Protein AF-0000000084546513 (afdb_homodimer)

Structure (mmCIF, N/CA/C/O backbone):
data_AF-0000000084546513-model_v1
#
loop_
_entity.id
_entity.type
_entity.pdbx_description
1 polymer 'Transcription factor Pcc1'
#
loop_
_atom_site.group_PDB
_atom_site.id
_atom_site.type_symbol
_atom_site.label_atom_id
_atom_site.label_alt_id
_atom_site.label_comp_id
_atom_site.label_asym_id
_atom_site.label_entity_id
_atom_site.label_seq_id
_atom_site.pdbx_PDB_ins_code
_atom_site.Cartn_x
_atom_site.Cartn_y
_atom_site.Cartn_z
_atom_site.occupancy
_atom_site.B_iso_or_equiv
_atom_site.auth_seq_id
_atom_site.auth_comp_id
_atom_site.auth_asym_id
_atom_site.auth_atom_id
_atom_site.pdbx_PDB_model_num
ATOM 1 N N . MET A 1 1 ? 12.352 -14.141 -15.359 1 51.47 1 MET A N 1
ATOM 2 C CA . MET A 1 1 ? 11.969 -12.727 -15.367 1 51.47 1 MET A CA 1
ATOM 3 C C . MET A 1 1 ? 11.25 -12.359 -14.07 1 51.47 1 MET A C 1
ATOM 5 O O . MET A 1 1 ? 10.398 -13.102 -13.594 1 51.47 1 MET A O 1
ATOM 9 N N . MET A 1 2 ? 11.82 -11.383 -13.172 1 64.81 2 MET A N 1
ATOM 10 C CA . MET A 1 2 ? 11.711 -11.32 -11.719 1 64.81 2 MET A CA 1
ATOM 11 C C . MET A 1 2 ? 10.43 -10.609 -11.297 1 64.81 2 MET A C 1
ATOM 13 O O . MET A 1 2 ? 9.914 -9.766 -12.031 1 64.81 2 MET A O 1
ATOM 17 N N . LEU A 1 3 ? 9.703 -11.078 -10.406 1 82.25 3 LEU A N 1
ATOM 18 C CA . LEU A 1 3 ? 8.508 -10.523 -9.773 1 82.25 3 LEU A CA 1
ATOM 19 C C . LEU A 1 3 ? 8.758 -9.109 -9.273 1 82.25 3 LEU A C 1
ATOM 21 O O . LEU A 1 3 ? 9.828 -8.812 -8.734 1 82.25 3 LEU A O 1
ATOM 25 N N . LYS A 1 4 ? 8 -8.188 -9.859 1 89.56 4 LYS A N 1
ATOM 26 C CA . LYS A 1 4 ? 8.109 -6.812 -9.375 1 89.56 4 LYS A CA 1
ATOM 27 C C . LYS A 1 4 ? 6.883 -6.418 -8.555 1 89.56 4 LYS A C 1
ATOM 29 O O . LYS A 1 4 ? 5.75 -6.73 -8.938 1 89.56 4 LYS A O 1
ATOM 34 N N . PHE A 1 5 ? 7.176 -5.734 -7.504 1 92.88 5 PHE A N 1
ATOM 35 C CA . PHE A 1 5 ? 6.113 -5.273 -6.621 1 92.88 5 PHE A CA 1
ATOM 36 C C . PHE A 1 5 ? 6.133 -3.756 -6.492 1 92.88 5 PHE A C 1
ATOM 38 O O . PHE A 1 5 ? 7.199 -3.15 -6.387 1 92.88 5 PHE A O 1
ATOM 45 N N . SER A 1 6 ? 5.023 -3.176 -6.574 1 93.88 6 SER A N 1
ATOM 46 C CA . SER A 1 6 ? 4.926 -1.737 -6.352 1 93.88 6 SER A CA 1
ATOM 47 C C . SER A 1 6 ? 3.668 -1.383 -5.566 1 93.88 6 SER A C 1
ATOM 49 O O . SER A 1 6 ? 2.684 -2.125 -5.594 1 93.88 6 SER A O 1
ATOM 51 N N . ALA A 1 7 ? 3.717 -0.306 -4.871 1 94.5 7 ALA A N 1
ATOM 52 C CA . ALA A 1 7 ? 2.592 0.19 -4.082 1 94.5 7 ALA A CA 1
ATOM 53 C C . ALA A 1 7 ? 2.5 1.712 -4.156 1 94.5 7 ALA A C 1
ATOM 55 O O . ALA A 1 7 ? 3.521 2.4 -4.207 1 94.5 7 ALA A O 1
ATOM 56 N N . LYS A 1 8 ? 1.321 2.188 -4.207 1 94.31 8 LYS A N 1
ATOM 57 C CA . LYS A 1 8 ? 1.067 3.625 -4.211 1 94.31 8 LYS A CA 1
ATOM 58 C C . LYS A 1 8 ? 0.073 4.008 -3.117 1 94.31 8 LYS A C 1
ATOM 60 O O . LYS A 1 8 ? -1.041 3.482 -3.07 1 94.31 8 LYS A O 1
ATOM 65 N N . ILE A 1 9 ? 0.492 4.852 -2.273 1 94.69 9 ILE A N 1
ATOM 66 C CA . ILE A 1 9 ? -0.376 5.359 -1.217 1 94.69 9 ILE A CA 1
ATOM 67 C C . ILE A 1 9 ? -0.842 6.77 -1.565 1 94.69 9 ILE A C 1
ATOM 69 O O . ILE A 1 9 ? -0.035 7.617 -1.956 1 94.69 9 ILE A O 1
ATOM 73 N N . THR A 1 10 ? -2.098 6.992 -1.436 1 94.88 10 THR A N 1
ATOM 74 C CA . THR A 1 10 ? -2.658 8.312 -1.694 1 94.88 10 THR A CA 1
ATOM 75 C C . THR A 1 10 ? -3.375 8.852 -0.458 1 94.88 10 THR A C 1
ATOM 77 O O . THR A 1 10 ? -4.223 8.164 0.12 1 94.88 10 THR A O 1
ATOM 80 N N . VAL A 1 11 ? -2.992 10.039 -0.087 1 93.69 11 VAL A N 1
ATOM 81 C CA . VAL A 1 11 ? -3.617 10.703 1.051 1 93.69 11 VAL A CA 1
ATOM 82 C C . VAL A 1 11 ? -4.348 11.961 0.579 1 93.69 11 VAL A C 1
ATOM 84 O O . VAL A 1 11 ? -3.725 12.891 0.06 1 93.69 11 VAL A O 1
ATOM 87 N N . ASP A 1 12 ? -5.602 11.898 0.762 1 91.94 12 ASP A N 1
ATOM 88 C CA . ASP A 1 12 ? -6.434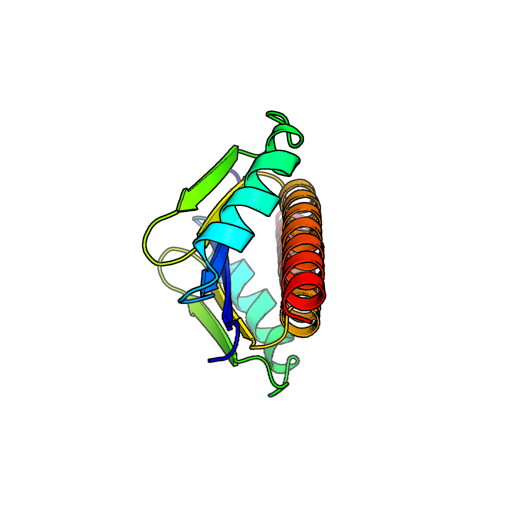 13.047 0.419 1 91.94 12 ASP A CA 1
ATOM 89 C C . ASP A 1 12 ? -6.859 13.805 1.672 1 91.94 12 ASP A C 1
ATOM 91 O O . ASP A 1 12 ? -7.773 13.383 2.383 1 91.94 12 ASP A O 1
ATOM 95 N N . ALA A 1 13 ? -6.145 14.945 1.908 1 88.19 13 ALA A N 1
ATOM 96 C CA . ALA A 1 13 ? -6.418 15.719 3.119 1 88.19 13 ALA A CA 1
ATOM 97 C C . ALA A 1 13 ? -6.98 17.094 2.777 1 88.19 13 ALA A C 1
ATOM 99 O O . ALA A 1 13 ? -6.996 18 3.623 1 88.19 13 ALA A O 1
ATOM 100 N N . LYS A 1 14 ? -7.344 17.266 1.611 1 86.88 14 LYS A N 1
ATOM 101 C CA . LYS A 1 14 ? -7.934 18.516 1.136 1 86.88 14 LYS A CA 1
ATOM 102 C C . LYS A 1 14 ? -7.121 19.719 1.597 1 86.88 14 LYS A C 1
ATOM 104 O O . LYS A 1 14 ? -5.988 19.922 1.148 1 86.88 14 LYS A O 1
ATOM 109 N N . ASP A 1 15 ? -7.555 20.359 2.668 1 83.69 15 ASP A N 1
ATOM 110 C CA . ASP A 1 15 ? -6.918 21.594 3.113 1 83.69 15 ASP A CA 1
ATOM 111 C C . ASP A 1 15 ? -5.68 21.297 3.959 1 83.69 15 ASP A C 1
ATOM 113 O O . ASP A 1 15 ? -4.797 22.141 4.098 1 83.69 15 ASP A O 1
ATOM 117 N N . LYS A 1 16 ? -5.551 20.141 4.402 1 87.44 16 LYS A N 1
ATOM 118 C CA . LYS A 1 16 ? -4.445 19.781 5.289 1 87.44 16 LYS A CA 1
ATOM 119 C C . LYS A 1 16 ? -3.377 18.984 4.547 1 87.44 16 LYS A C 1
ATOM 121 O O . LYS A 1 16 ? -2.418 18.516 5.156 1 87.44 16 LYS A O 1
ATOM 126 N N . THR A 1 17 ? -3.574 18.922 3.26 1 88.62 17 THR A N 1
ATOM 127 C CA . THR A 1 17 ? -2.672 18.094 2.455 1 88.62 17 THR A CA 1
ATOM 128 C C . THR A 1 17 ? -1.238 18.609 2.566 1 88.62 17 THR A C 1
ATOM 130 O O . THR A 1 17 ? -0.311 17.828 2.797 1 88.62 17 THR A O 1
ATOM 133 N N . LYS A 1 18 ? -1.131 19.844 2.477 1 87.19 18 LYS A N 1
ATOM 134 C CA . LYS A 1 18 ? 0.197 20.453 2.516 1 87.19 18 LYS A CA 1
ATOM 135 C C . LYS A 1 18 ? 0.846 20.266 3.885 1 87.19 18 LYS A C 1
ATOM 137 O O . LYS A 1 18 ? 2.043 19.984 3.979 1 87.19 18 LYS A O 1
ATOM 142 N N . ALA A 1 19 ? 0.102 20.422 4.879 1 86.88 19 ALA A N 1
ATOM 143 C CA . ALA A 1 19 ? 0.612 20.266 6.242 1 86.88 19 ALA A CA 1
ATOM 144 C C . ALA A 1 19 ? 1.114 18.844 6.48 1 86.88 19 ALA A C 1
ATOM 146 O O . ALA A 1 19 ? 2.191 18.656 7.047 1 86.88 19 ALA A O 1
ATOM 147 N N . ILE A 1 20 ? 0.29 17.953 6.027 1 86.69 20 ILE A N 1
ATOM 148 C CA . ILE A 1 20 ? 0.674 16.547 6.199 1 86.69 20 ILE A CA 1
ATOM 149 C C . ILE A 1 20 ? 1.933 16.266 5.383 1 86.69 20 ILE A C 1
ATOM 151 O O . ILE A 1 20 ? 2.863 15.617 5.875 1 86.69 20 ILE A O 1
ATOM 155 N N . PHE A 1 21 ? 1.959 16.734 4.168 1 88.31 21 PHE A N 1
ATOM 156 C CA . PHE A 1 21 ? 3.1 16.531 3.281 1 88.31 21 PHE A CA 1
ATOM 157 C C . PHE A 1 21 ? 4.375 17.078 3.908 1 88.31 21 PHE A C 1
ATOM 159 O O . PHE A 1 21 ? 5.406 16.391 3.924 1 88.31 21 PHE A O 1
ATOM 166 N N . ASP A 1 22 ? 4.262 18.25 4.398 1 86.44 22 ASP A N 1
ATOM 167 C CA . ASP A 1 22 ? 5.418 18.906 5.004 1 86.44 22 ASP A CA 1
ATOM 168 C C . ASP A 1 22 ? 5.926 18.109 6.207 1 86.44 22 ASP A C 1
ATOM 170 O O . ASP A 1 22 ? 7.137 18 6.41 1 86.44 22 ASP A O 1
ATOM 174 N N . SER A 1 23 ? 5.059 17.578 6.914 1 84.5 23 SER A N 1
ATOM 175 C CA . SER A 1 23 ? 5.406 16.781 8.094 1 84.5 23 SER A CA 1
ATOM 176 C C . SER A 1 23 ? 6.074 15.469 7.703 1 84.5 23 SER A C 1
ATOM 178 O O . SER A 1 23 ? 7.086 15.078 8.289 1 84.5 23 SER A O 1
ATOM 180 N N . VAL A 1 24 ? 5.527 14.82 6.762 1 82.31 24 VAL A N 1
ATOM 181 C CA . VAL A 1 24 ? 6.035 13.523 6.324 1 82.31 24 VAL A CA 1
ATOM 182 C C . VAL A 1 24 ? 7.379 13.711 5.625 1 82.31 24 VAL A C 1
ATOM 184 O O . VAL A 1 24 ? 8.297 12.906 5.812 1 82.31 24 VAL A O 1
ATOM 187 N N . ASN A 1 25 ? 7.438 14.617 4.719 1 79.75 25 ASN A N 1
ATOM 188 C CA . ASN A 1 25 ? 8.633 14.875 3.92 1 79.75 25 ASN A CA 1
ATOM 189 C C . ASN A 1 25 ? 9.828 15.25 4.797 1 79.75 25 ASN A C 1
ATOM 191 O O . ASN A 1 25 ? 10.977 14.977 4.441 1 79.75 25 ASN A O 1
ATOM 195 N N . THR A 1 26 ? 9.594 15.844 5.766 1 74.62 26 THR A N 1
ATOM 196 C CA . THR A 1 26 ? 10.656 16.219 6.703 1 74.62 26 THR A CA 1
ATOM 197 C C . THR A 1 26 ? 11.266 14.969 7.344 1 74.62 26 THR A C 1
ATOM 199 O O . THR A 1 26 ? 12.469 14.922 7.609 1 74.62 26 THR A O 1
ATOM 202 N N . ASP A 1 27 ? 10.453 13.93 7.531 1 63.12 27 ASP A N 1
ATOM 203 C CA . ASP A 1 27 ? 10.898 12.688 8.156 1 63.12 27 ASP A CA 1
ATOM 204 C C . ASP A 1 27 ? 11.469 11.727 7.113 1 63.12 27 ASP A C 1
ATOM 206 O O . ASP A 1 27 ? 12.328 10.898 7.43 1 63.12 27 ASP A O 1
ATOM 210 N N . ASN A 1 28 ? 10.938 11.695 5.895 1 62.22 28 ASN A N 1
ATOM 211 C CA . ASN A 1 28 ? 11.297 10.742 4.844 1 62.22 28 ASN A CA 1
ATOM 212 C C . ASN A 1 28 ? 12.758 10.883 4.445 1 62.22 28 ASN A C 1
ATOM 214 O O . ASN A 1 28 ? 13.305 10.016 3.76 1 62.22 28 ASN A O 1
ATOM 218 N N . GLU A 1 29 ? 13.352 12.102 4.637 1 52.25 29 GLU A N 1
ATOM 219 C CA . GLU A 1 29 ? 14.789 12.086 4.383 1 52.25 29 GLU A CA 1
ATOM 220 C C . GLU A 1 29 ? 15.43 10.805 4.91 1 52.25 29 GLU A C 1
ATOM 222 O O . GLU A 1 29 ? 16.5 10.398 4.441 1 52.25 29 GLU A O 1
ATOM 227 N N . PHE A 1 30 ? 14.695 10.18 5.715 1 47.12 30 PHE A N 1
ATOM 228 C CA . PHE A 1 30 ? 15.305 9.094 6.473 1 47.12 30 PHE A CA 1
ATOM 229 C C . PHE A 1 30 ? 15.133 7.762 5.754 1 47.12 30 PHE A C 1
ATOM 231 O O . PHE A 1 30 ? 15.586 6.727 6.238 1 47.12 30 PHE A O 1
ATOM 238 N N . TYR A 1 31 ? 14.367 7.684 4.836 1 50.94 31 TYR A N 1
ATOM 239 C CA . TYR A 1 31 ? 14.359 6.387 4.172 1 50.94 31 TYR A CA 1
ATOM 240 C C . TYR A 1 31 ? 15.406 6.336 3.064 1 50.94 31 TYR A C 1
ATOM 242 O O . TYR A 1 31 ? 15.141 6.742 1.931 1 50.94 31 TYR A O 1
ATOM 250 N N . PRO A 1 32 ? 16.578 6.488 3.484 1 47.69 32 PRO A N 1
ATOM 251 C CA . PRO A 1 32 ? 17.609 6.324 2.459 1 47.69 32 PRO A CA 1
ATOM 252 C C . PRO A 1 32 ? 17.266 5.25 1.431 1 47.69 32 PRO A C 1
ATOM 254 O O . PRO A 1 32 ? 16.359 4.438 1.668 1 47.69 32 PRO A O 1
ATOM 257 N N . GLU A 1 33 ? 17.984 5.289 0.242 1 48.66 33 GLU A N 1
ATOM 258 C CA . GLU A 1 33 ? 18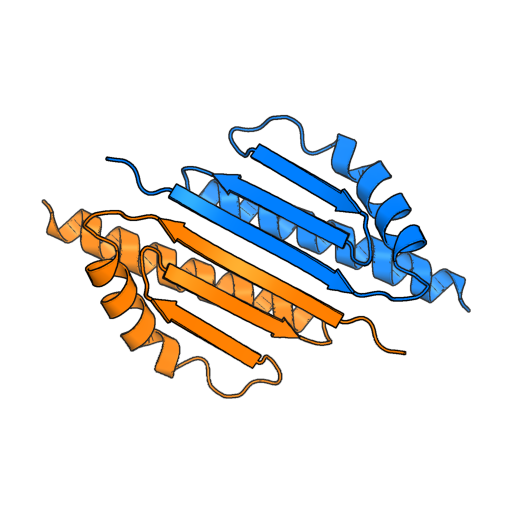.031 4.488 -0.979 1 48.66 33 GLU A CA 1
ATOM 259 C C . GLU A 1 33 ? 17.984 2.998 -0.664 1 48.66 33 GLU A C 1
ATOM 261 O O . GLU A 1 33 ? 19.016 2.338 -0.606 1 48.66 33 GLU A O 1
ATOM 266 N N . ASN A 1 34 ? 17.438 2.549 0.429 1 52.56 34 ASN A N 1
ATOM 267 C CA . ASN A 1 34 ? 17.547 1.096 0.366 1 52.56 34 ASN A CA 1
ATOM 268 C C . ASN A 1 34 ? 16.938 0.54 -0.917 1 52.56 34 ASN A C 1
ATOM 270 O O . ASN A 1 34 ? 16.266 1.266 -1.66 1 52.56 34 ASN A O 1
ATOM 274 N N . PRO A 1 35 ? 17.156 -0.777 -1.139 1 60.41 35 PRO A N 1
ATOM 275 C CA . PRO A 1 35 ? 16.812 -1.434 -2.402 1 60.41 35 PRO A CA 1
ATOM 276 C C . PRO A 1 35 ? 15.391 -1.115 -2.871 1 60.41 35 PRO A C 1
ATOM 278 O O . PRO A 1 35 ? 14.938 -1.646 -3.889 1 60.41 35 PRO A O 1
ATOM 281 N N . VAL A 1 36 ? 14.727 -0.107 -2.119 1 64.88 36 VAL A N 1
ATOM 282 C CA . VAL A 1 36 ? 13.367 0.227 -2.52 1 64.88 36 VAL A CA 1
ATOM 283 C C . VAL A 1 36 ? 13.32 1.652 -3.066 1 64.88 36 VAL A C 1
ATOM 285 O O . VAL A 1 36 ? 13.883 2.572 -2.463 1 64.88 36 VAL A O 1
ATOM 288 N N . LYS A 1 37 ? 12.922 1.83 -4.301 1 79.69 37 LYS A N 1
ATOM 289 C CA . LYS A 1 37 ? 12.711 3.133 -4.922 1 79.69 37 LYS A CA 1
ATOM 290 C C . LYS A 1 37 ? 11.438 3.789 -4.406 1 79.69 37 LYS A C 1
ATOM 292 O O . LYS A 1 37 ? 10.336 3.281 -4.633 1 79.69 37 LYS A O 1
ATOM 297 N N . THR A 1 38 ? 11.578 4.836 -3.547 1 84.12 38 THR A N 1
ATOM 298 C CA . THR A 1 38 ? 10.43 5.535 -2.988 1 84.12 38 THR A CA 1
ATOM 299 C C . THR A 1 38 ? 10.305 6.934 -3.584 1 84.12 38 THR A C 1
ATOM 301 O O . THR A 1 38 ? 11.289 7.668 -3.668 1 84.12 38 THR A O 1
ATOM 304 N N . LYS A 1 39 ? 9.141 7.262 -4.113 1 85.75 39 LYS A N 1
ATOM 305 C CA . LYS A 1 39 ? 8.852 8.586 -4.66 1 85.75 39 LYS A CA 1
ATOM 306 C C . LYS A 1 39 ? 7.652 9.219 -3.961 1 85.75 39 LYS A C 1
ATOM 308 O O . LYS A 1 39 ? 6.609 8.578 -3.805 1 85.75 39 LYS A O 1
ATOM 313 N N . ILE A 1 40 ? 7.789 10.508 -3.559 1 87.56 40 ILE A N 1
ATOM 314 C CA . ILE A 1 40 ? 6.691 11.234 -2.932 1 87.56 40 ILE A CA 1
ATOM 315 C C . ILE A 1 40 ? 6.293 12.422 -3.807 1 87.56 40 ILE A C 1
ATOM 317 O O . ILE A 1 40 ? 7.152 13.195 -4.234 1 87.56 40 ILE A O 1
ATOM 321 N N . LYS A 1 41 ? 5.09 12.469 -4.07 1 88.81 41 LYS A N 1
ATOM 322 C CA . LYS A 1 41 ? 4.598 13.57 -4.891 1 88.81 41 LYS A CA 1
ATOM 323 C C . LYS A 1 41 ? 3.441 14.297 -4.203 1 88.81 41 LYS A C 1
ATOM 325 O O . LYS A 1 41 ? 2.613 13.664 -3.541 1 88.81 41 LYS A O 1
ATOM 330 N N . LEU A 1 42 ? 3.535 15.641 -4.355 1 90 42 LEU A N 1
ATOM 331 C CA . LEU A 1 42 ? 2.459 16.469 -3.834 1 90 42 LEU A CA 1
ATOM 332 C C . LEU A 1 42 ? 1.77 17.234 -4.961 1 90 42 LEU A C 1
ATOM 334 O O . LEU A 1 42 ? 2.412 18.016 -5.676 1 90 42 LEU A O 1
ATOM 338 N N . ASP A 1 43 ? 0.694 16.969 -5.25 1 85.06 43 ASP A N 1
ATOM 339 C CA . ASP A 1 43 ? -0.12 17.75 -6.172 1 85.06 43 ASP A CA 1
ATOM 340 C C . ASP A 1 43 ? -1.451 18.141 -5.531 1 85.06 43 ASP A C 1
ATOM 342 O O . ASP A 1 43 ? -1.483 18.906 -4.574 1 85.06 43 ASP A O 1
ATOM 346 N N . LYS A 1 44 ? -2.588 17.5 -5.777 1 86.56 44 LYS A N 1
ATOM 347 C CA . LYS A 1 44 ? -3.865 17.656 -5.09 1 86.56 44 LYS A CA 1
ATOM 348 C C . LYS A 1 44 ? -3.949 16.75 -3.865 1 86.56 44 LYS A C 1
ATOM 350 O O . LYS A 1 44 ? -4.621 17.078 -2.885 1 86.56 44 LYS A O 1
ATOM 355 N N . LYS A 1 45 ? -3.221 15.703 -3.957 1 93.88 45 LYS A N 1
ATOM 356 C CA . LYS A 1 45 ? -3.1 14.727 -2.881 1 93.88 45 LYS A CA 1
ATOM 357 C C . LYS A 1 45 ? -1.651 14.273 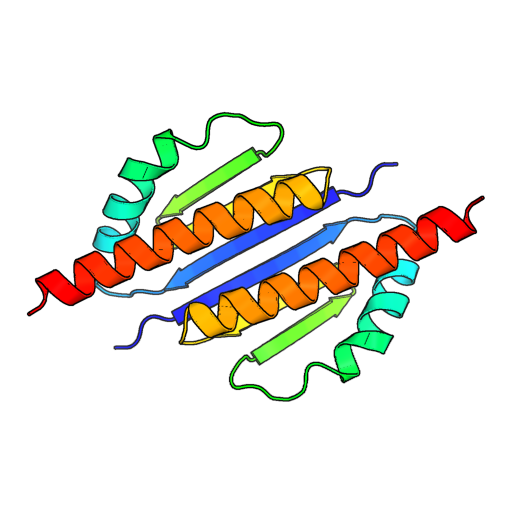-2.705 1 93.88 45 LYS A C 1
ATOM 359 O O . LYS A 1 45 ? -0.808 14.531 -3.566 1 93.88 45 LYS A O 1
ATOM 364 N N . ILE A 1 46 ? -1.471 13.789 -1.584 1 93.06 46 ILE A N 1
ATOM 365 C CA . ILE A 1 46 ? -0.152 13.219 -1.345 1 93.06 46 ILE A CA 1
ATOM 366 C C . ILE A 1 46 ? -0.088 11.812 -1.937 1 93.06 46 ILE A C 1
ATOM 368 O O . ILE A 1 46 ? -0.925 10.961 -1.625 1 93.06 46 ILE A O 1
ATOM 372 N N . ILE A 1 47 ? 0.845 11.625 -2.846 1 93.62 47 ILE A N 1
ATOM 373 C CA . ILE A 1 47 ? 1.018 10.312 -3.461 1 93.62 47 ILE A CA 1
ATOM 374 C C . ILE A 1 47 ? 2.416 9.781 -3.158 1 93.62 47 ILE A C 1
ATOM 376 O O . ILE A 1 47 ? 3.416 10.43 -3.477 1 93.62 47 ILE A O 1
ATOM 380 N N . ILE A 1 48 ? 2.445 8.664 -2.576 1 91.62 48 ILE A N 1
ATOM 381 C CA . ILE A 1 48 ? 3.711 8.008 -2.266 1 91.62 48 ILE A CA 1
ATOM 382 C C . ILE A 1 48 ? 3.811 6.688 -3.025 1 91.62 48 ILE A C 1
ATOM 384 O O . ILE A 1 48 ? 2.959 5.809 -2.869 1 91.62 48 ILE A O 1
ATOM 388 N N . SER A 1 49 ? 4.844 6.613 -3.801 1 92 49 SER A N 1
ATOM 389 C CA . SER A 1 49 ? 5.051 5.414 -4.602 1 92 49 SER A CA 1
ATOM 390 C C . SER A 1 49 ? 6.301 4.664 -4.16 1 92 49 SER A C 1
ATOM 392 O O . SER A 1 49 ? 7.371 5.258 -4.02 1 92 49 SER A O 1
ATOM 394 N N . VAL A 1 50 ? 6.109 3.391 -3.977 1 90.44 50 VAL A N 1
ATOM 395 C CA . VAL A 1 50 ? 7.215 2.531 -3.564 1 90.44 50 VAL A CA 1
ATOM 396 C C . VAL A 1 50 ? 7.316 1.332 -4.504 1 90.44 50 VAL A C 1
ATOM 398 O O . VAL A 1 50 ? 6.297 0.768 -4.91 1 90.44 50 VAL A O 1
ATOM 401 N N . GLU A 1 51 ? 8.547 1.017 -4.844 1 91.38 51 GLU A N 1
ATOM 402 C CA . GLU A 1 51 ? 8.781 -0.135 -5.711 1 91.38 51 GLU A CA 1
ATOM 403 C C . GLU A 1 51 ? 9.898 -1.018 -5.168 1 91.38 51 GLU A C 1
ATOM 405 O O . GLU A 1 51 ? 10.867 -0.518 -4.586 1 91.38 51 GLU A O 1
ATOM 410 N N . SER A 1 52 ? 9.68 -2.283 -5.277 1 90.94 52 SER A N 1
ATOM 411 C CA . SER A 1 52 ? 10.68 -3.24 -4.816 1 90.94 52 SER A CA 1
ATOM 412 C C . SER A 1 52 ? 10.609 -4.543 -5.605 1 90.94 52 SER A C 1
ATOM 414 O O . SER A 1 52 ? 9.539 -4.922 -6.09 1 90.94 52 SER A O 1
ATOM 416 N N . GLU A 1 53 ? 11.734 -5.188 -5.691 1 89.12 53 GLU A N 1
ATOM 417 C CA . GLU A 1 53 ? 11.75 -6.52 -6.293 1 89.12 53 GLU A CA 1
ATOM 418 C C . GLU A 1 53 ? 11.508 -7.598 -5.242 1 89.12 53 GLU A C 1
ATOM 420 O O . GLU A 1 53 ? 11.375 -8.781 -5.574 1 89.12 53 GLU A O 1
ATOM 425 N N . HIS A 1 54 ? 11.438 -7.164 -3.994 1 88.88 54 HIS A N 1
ATOM 426 C CA . HIS A 1 54 ? 11.234 -8.078 -2.877 1 88.88 54 HIS A CA 1
ATOM 427 C C . HIS A 1 54 ? 10.055 -7.648 -2.018 1 88.88 54 HIS A C 1
ATOM 429 O O . HIS A 1 54 ? 10.008 -6.512 -1.543 1 88.88 54 HIS A O 1
ATOM 435 N N . LEU A 1 55 ? 9.203 -8.586 -1.812 1 90.19 55 LEU A N 1
ATOM 436 C CA . LEU A 1 55 ? 7.961 -8.305 -1.098 1 90.19 55 LEU A CA 1
ATOM 437 C C . LEU A 1 55 ? 8.242 -7.867 0.335 1 90.19 55 LEU A C 1
ATOM 439 O O . LEU A 1 55 ? 7.633 -6.918 0.832 1 90.19 55 LEU A O 1
ATOM 443 N N . PRO A 1 56 ? 9.266 -8.492 1.016 1 90.38 56 PRO A N 1
ATOM 444 C CA . PRO A 1 56 ? 9.555 -8.062 2.387 1 90.38 56 PRO A CA 1
ATOM 445 C C . PRO A 1 56 ? 10.047 -6.617 2.465 1 90.38 56 PRO A C 1
ATOM 447 O O . PRO A 1 56 ? 9.75 -5.914 3.434 1 90.38 56 PRO A O 1
ATOM 450 N N . HIS A 1 57 ? 10.766 -6.254 1.408 1 90 57 HIS A N 1
ATOM 451 C CA . HIS A 1 57 ? 11.25 -4.883 1.371 1 90 57 HIS A CA 1
ATOM 452 C C . HIS A 1 57 ? 10.109 -3.896 1.146 1 90 57 HIS A C 1
ATOM 454 O O . HIS A 1 57 ? 10.062 -2.84 1.78 1 90 57 HIS A O 1
ATOM 460 N N . LEU A 1 58 ? 9.203 -4.277 0.282 1 90.88 58 LEU A N 1
ATOM 461 C CA . LEU A 1 58 ? 8.039 -3.439 0.028 1 90.88 58 LEU A CA 1
ATOM 462 C C . LEU A 1 58 ? 7.191 -3.289 1.288 1 90.88 58 LEU A C 1
ATOM 464 O O . LEU A 1 58 ? 6.793 -2.178 1.646 1 90.88 58 LEU A O 1
ATOM 468 N N . ARG A 1 59 ? 6.98 -4.383 1.928 1 90.62 59 ARG A N 1
ATOM 469 C CA . ARG A 1 59 ? 6.18 -4.395 3.148 1 90.62 59 ARG A CA 1
ATOM 470 C C . ARG A 1 59 ? 6.797 -3.496 4.215 1 90.62 59 ARG A C 1
ATOM 472 O O . ARG A 1 59 ? 6.098 -2.697 4.844 1 90.62 59 ARG A O 1
ATOM 479 N N . ALA A 1 60 ? 8.062 -3.625 4.434 1 90.81 60 ALA A N 1
ATOM 480 C CA . ALA A 1 60 ? 8.773 -2.84 5.441 1 90.81 60 ALA A CA 1
ATOM 481 C C . ALA A 1 60 ? 8.656 -1.346 5.152 1 90.81 60 ALA A C 1
ATOM 483 O O . ALA A 1 60 ? 8.375 -0.553 6.055 1 90.81 60 ALA A O 1
ATOM 484 N N . ASN A 1 61 ? 8.867 -1.07 3.906 1 88.25 61 ASN A N 1
ATOM 485 C CA . ASN A 1 61 ? 8.812 0.331 3.502 1 88.25 61 ASN A CA 1
ATOM 486 C C . ASN A 1 61 ? 7.406 0.902 3.658 1 88.25 61 ASN A C 1
ATOM 488 O O . ASN A 1 61 ? 7.234 2.021 4.145 1 88.25 61 ASN A O 1
ATOM 492 N N . LEU A 1 62 ? 6.426 0.129 3.295 1 90.06 62 LEU A N 1
ATOM 493 C CA . LEU A 1 62 ? 5.039 0.571 3.396 1 90.06 62 LEU A CA 1
ATOM 494 C C . LEU A 1 62 ? 4.652 0.818 4.852 1 90.06 62 LEU A C 1
ATOM 496 O O . LEU A 1 62 ? 4.031 1.835 5.168 1 90.06 62 LEU A O 1
ATOM 500 N N . ASN A 1 63 ? 5.027 -0.034 5.633 1 90.81 63 ASN A N 1
ATOM 501 C CA . ASN A 1 63 ? 4.707 0.115 7.051 1 90.81 63 ASN A CA 1
ATOM 502 C C . ASN A 1 63 ? 5.371 1.354 7.645 1 90.81 63 ASN A C 1
ATOM 504 O O . ASN A 1 63 ? 4.754 2.074 8.43 1 90.81 63 ASN A O 1
ATOM 508 N N . SER A 1 64 ? 6.547 1.54 7.234 1 89.19 64 SER A N 1
ATOM 509 C CA . SER A 1 64 ? 7.254 2.734 7.688 1 89.19 64 SER A CA 1
ATOM 510 C C . SER A 1 64 ? 6.559 4.004 7.203 1 89.19 64 SER A C 1
ATOM 512 O O . SER A 1 64 ? 6.348 4.938 7.98 1 89.19 64 SER A O 1
ATOM 514 N N . THR A 1 65 ? 6.215 3.949 5.977 1 89.5 65 THR A N 1
ATOM 515 C CA . THR A 1 65 ? 5.566 5.105 5.367 1 89.5 65 THR A CA 1
ATOM 516 C C . THR A 1 65 ? 4.227 5.387 6.039 1 89.5 65 THR A C 1
ATOM 518 O O . THR A 1 65 ? 3.922 6.539 6.367 1 89.5 65 THR A O 1
ATOM 521 N N . LEU A 1 66 ? 3.467 4.383 6.316 1 90.69 66 LEU A N 1
ATOM 522 C CA . LEU A 1 66 ? 2.16 4.539 6.949 1 90.69 66 LEU A CA 1
ATOM 523 C C . LEU A 1 66 ? 2.307 5.062 8.375 1 90.69 66 LEU A C 1
ATOM 525 O O . LEU A 1 66 ? 1.465 5.832 8.844 1 90.69 66 LEU A O 1
ATOM 529 N N . ARG A 1 67 ? 3.32 4.613 8.984 1 91.25 67 ARG A N 1
ATOM 530 C CA . ARG A 1 67 ? 3.588 5.113 10.328 1 91.25 67 ARG A CA 1
ATOM 531 C C . ARG A 1 67 ? 3.863 6.613 10.312 1 91.25 67 ARG A C 1
ATOM 533 O O . ARG A 1 67 ? 3.34 7.355 11.141 1 91.25 67 ARG A O 1
ATOM 540 N N . LEU A 1 68 ? 4.605 7.016 9.312 1 88.69 68 LEU A N 1
ATOM 541 C CA . LEU A 1 68 ? 4.926 8.438 9.188 1 88.69 68 LEU A CA 1
ATOM 542 C C . LEU A 1 68 ? 3.67 9.258 8.914 1 88.69 68 LEU A C 1
ATOM 544 O O . LEU A 1 68 ? 3.475 10.312 9.508 1 88.69 68 LEU A O 1
ATOM 548 N N . ILE A 1 69 ? 2.885 8.789 8.109 1 90.56 69 ILE A N 1
ATOM 549 C CA . ILE A 1 69 ? 1.643 9.477 7.773 1 90.56 69 ILE A CA 1
ATOM 550 C C . ILE A 1 69 ? 0.757 9.57 9.008 1 90.56 69 ILE A C 1
ATOM 552 O O . ILE A 1 69 ? 0.15 10.617 9.266 1 90.56 69 ILE A O 1
ATOM 556 N N . GLN A 1 70 ? 0.704 8.484 9.711 1 91 70 GLN A N 1
ATOM 557 C CA . GLN A 1 70 ? -0.114 8.438 10.914 1 91 70 GLN A CA 1
ATOM 558 C C . GLN A 1 70 ? 0.36 9.469 11.938 1 91 70 GLN A C 1
ATOM 560 O O . GLN A 1 70 ? -0.45 10.195 12.516 1 91 70 GLN A O 1
ATOM 565 N N . VAL A 1 71 ? 1.598 9.523 12.164 1 90 71 VAL A N 1
ATOM 566 C CA . VAL A 1 71 ? 2.188 10.453 13.125 1 90 71 VAL A CA 1
ATOM 567 C C . VAL A 1 71 ? 1.929 11.891 12.688 1 90 71 VAL A C 1
ATOM 569 O O . VAL A 1 71 ? 1.578 12.742 13.508 1 90 71 VAL A O 1
ATOM 572 N N . SER A 1 72 ? 2.133 12.094 11.422 1 88.62 72 SER A N 1
ATOM 573 C CA . SER A 1 72 ? 1.905 13.422 10.875 1 88.62 72 SER A CA 1
ATOM 574 C C . SER A 1 72 ? 0.45 13.852 11.039 1 88.62 72 SER A C 1
ATOM 576 O O . SER A 1 72 ? 0.172 14.977 11.453 1 88.62 72 SER A O 1
ATOM 578 N N . ASN A 1 73 ? -0.385 12.961 10.727 1 87.25 73 ASN A N 1
ATOM 579 C CA . ASN A 1 73 ? -1.812 13.234 10.859 1 87.25 73 ASN A CA 1
ATOM 580 C C . ASN A 1 73 ? -2.191 13.508 12.312 1 87.25 73 ASN A C 1
ATOM 582 O O . ASN A 1 73 ? -2.938 14.453 12.594 1 87.25 73 ASN A O 1
ATOM 586 N N . ASP A 1 74 ? -1.688 12.719 13.227 1 87.81 74 ASP A N 1
ATOM 587 C CA . ASP A 1 74 ? -1.967 12.891 14.648 1 87.81 74 ASP A CA 1
ATOM 588 C C . ASP A 1 74 ? -1.442 14.227 15.156 1 87.81 74 ASP A C 1
ATOM 590 O O . ASP A 1 74 ? -2.084 14.883 15.984 1 87.81 74 ASP A O 1
ATOM 594 N N . SER A 1 75 ? -0.281 14.562 14.648 1 86.69 75 SER A N 1
ATOM 595 C CA . SER A 1 75 ? 0.333 15.828 15.047 1 86.69 75 SER A CA 1
ATOM 596 C C . SER A 1 75 ? -0.497 17.016 14.586 1 86.69 75 SER A C 1
ATOM 598 O O . SER A 1 75 ? -0.672 17.984 15.328 1 86.69 75 SER A O 1
ATOM 600 N N . ILE A 1 76 ? -1.023 16.953 13.43 1 83.19 76 ILE A N 1
ATOM 601 C CA . ILE A 1 76 ? -1.793 18.047 12.852 1 83.19 76 ILE A CA 1
ATOM 602 C C . ILE A 1 76 ? -3.143 18.156 13.555 1 83.19 76 ILE A C 1
ATOM 604 O O . ILE A 1 76 ? -3.617 19.266 13.836 1 83.19 76 ILE A O 1
ATOM 608 N N .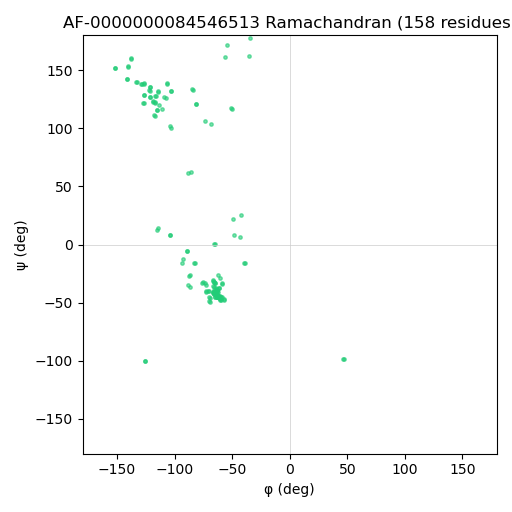 GLU A 1 77 ? -3.73 17.062 13.836 1 81.81 77 GLU A N 1
ATOM 609 C CA . GLU A 1 77 ? -5.02 17.047 14.516 1 81.81 77 GLU A CA 1
ATOM 610 C C . GLU A 1 77 ? -4.898 17.578 15.945 1 81.81 77 GLU A C 1
ATOM 612 O O . GLU A 1 77 ? -5.848 18.156 16.484 1 81.81 77 GLU A O 1
ATOM 617 N N . SER A 1 78 ? -3.773 17.344 16.438 1 81.81 78 SER A N 1
ATOM 618 C CA . SER A 1 78 ? -3.549 17.797 17.812 1 81.81 78 SER A CA 1
ATOM 619 C C . SER A 1 78 ? -3.314 19.297 17.859 1 81.81 78 SER A C 1
ATOM 621 O O . SER A 1 78 ? -3.543 19.938 18.891 1 81.81 78 SER A O 1
ATOM 623 N N . VAL A 1 79 ? -2.699 19.797 16.812 1 68.88 79 VAL A N 1
ATOM 624 C CA . VAL A 1 79 ? -2.447 21.234 16.797 1 68.88 79 VAL A CA 1
ATOM 625 C C . VAL A 1 79 ? -3.75 22 16.531 1 68.88 79 VAL A C 1
ATOM 627 O O . VAL A 1 79 ? -3.908 23.141 16.953 1 68.88 79 VAL A O 1
ATOM 630 N N . LYS A 1 80 ? -4.746 21.438 15.703 1 60.62 80 LYS A N 1
ATOM 631 C CA . LYS A 1 80 ? -6.031 22.109 15.516 1 60.62 80 LYS A CA 1
ATOM 632 C C . LYS A 1 80 ? -6.824 22.156 16.812 1 60.62 80 LYS A C 1
ATOM 634 O O . LYS A 1 80 ? -7.949 22.656 16.844 1 60.62 80 LYS A O 1
ATOM 639 N N . ILE A 1 81 ? -6.359 21.656 17.906 1 44.53 81 ILE A N 1
ATOM 640 C CA . ILE A 1 81 ? -7.059 22.031 19.125 1 44.53 81 ILE A CA 1
ATOM 641 C C . ILE A 1 81 ? -6.598 23.406 19.578 1 44.53 81 ILE A C 1
ATOM 643 O O . ILE A 1 81 ? -5.418 23.75 19.453 1 44.53 81 ILE A O 1
ATOM 647 N N . MET B 1 1 ? -14.023 18.219 6.75 1 51.5 1 MET B N 1
ATOM 648 C CA . MET B 1 1 ? -14 17.344 5.582 1 51.5 1 MET B CA 1
ATOM 649 C C . MET B 1 1 ? -12.898 16.297 5.711 1 51.5 1 MET B C 1
ATOM 651 O O . MET B 1 1 ? -11.789 16.609 6.145 1 51.5 1 MET B O 1
ATOM 655 N N . MET B 1 2 ? -13.227 14.898 5.73 1 65 2 MET B N 1
ATOM 656 C CA . MET B 1 2 ? -12.555 13.812 6.441 1 65 2 MET B CA 1
ATOM 657 C C . MET B 1 2 ? -11.367 13.289 5.641 1 65 2 MET B C 1
ATOM 659 O O . MET B 1 2 ? -11.367 13.352 4.41 1 65 2 MET B O 1
ATOM 663 N N . LEU B 1 3 ? -10.266 13.109 6.18 1 82.44 3 LEU B N 1
ATOM 664 C CA . LEU B 1 3 ? -9.039 12.516 5.652 1 82.44 3 LEU B CA 1
ATOM 665 C C . LEU B 1 3 ? -9.32 11.172 4.996 1 82.44 3 LEU B C 1
ATOM 667 O O . LEU B 1 3 ? -10.117 10.383 5.512 1 82.44 3 LEU B O 1
ATOM 671 N N . LYS B 1 4 ? -9.07 11.125 3.695 1 89.62 4 LYS B N 1
ATOM 672 C CA . LYS B 1 4 ? -9.234 9.852 3.004 1 89.62 4 LYS B CA 1
ATOM 673 C C . LYS B 1 4 ? -7.883 9.234 2.664 1 89.62 4 LYS B C 1
ATOM 675 O O . LYS B 1 4 ? -6.965 9.93 2.225 1 89.62 4 LYS B O 1
ATOM 680 N N . PHE B 1 5 ? -7.852 7.945 2.877 1 93 5 PHE B N 1
ATOM 681 C CA . PHE B 1 5 ? -6.633 7.195 2.596 1 93 5 PHE B CA 1
ATOM 682 C C . PHE B 1 5 ? -6.895 6.102 1.569 1 93 5 PHE B C 1
ATOM 684 O O . PHE B 1 5 ? -7.918 5.418 1.627 1 93 5 PHE B O 1
ATOM 691 N N . SER B 1 6 ? -6.051 5.98 0.646 1 93.88 6 SER B N 1
ATOM 692 C CA . SER B 1 6 ? -6.156 4.895 -0.321 1 93.88 6 SER B CA 1
ATOM 693 C C . SER B 1 6 ? -4.781 4.328 -0.665 1 93.88 6 SER B C 1
ATOM 695 O O . SER B 1 6 ? -3.77 5.02 -0.54 1 93.88 6 SER B O 1
ATOM 697 N N . ALA B 1 7 ? -4.766 3.105 -1.042 1 94.56 7 ALA B N 1
ATOM 698 C CA . ALA B 1 7 ? -3.533 2.422 -1.43 1 94.56 7 ALA B CA 1
ATOM 699 C C . ALA B 1 7 ? -3.775 1.488 -2.613 1 94.56 7 ALA B C 1
ATOM 701 O O . ALA B 1 7 ? -4.844 0.881 -2.727 1 94.56 7 ALA B O 1
ATOM 702 N N . LYS B 1 8 ? -2.826 1.438 -3.482 1 94.38 8 LYS B N 1
ATOM 703 C CA . LYS B 1 8 ? -2.879 0.541 -4.633 1 94.38 8 LYS B CA 1
ATOM 704 C C . LYS B 1 8 ? -1.621 -0.319 -4.719 1 94.38 8 LYS B C 1
ATOM 706 O O . LYS B 1 8 ? -0.506 0.205 -4.762 1 94.38 8 LYS B O 1
ATOM 711 N N . ILE B 1 9 ? -1.809 -1.562 -4.695 1 94.62 9 ILE B N 1
ATOM 712 C CA . ILE B 1 9 ? -0.699 -2.498 -4.832 1 94.62 9 ILE B CA 1
ATOM 713 C C . ILE B 1 9 ? -0.695 -3.084 -6.242 1 94.62 9 ILE B C 1
ATOM 715 O O . ILE B 1 9 ? -1.736 -3.51 -6.75 1 94.62 9 ILE B O 1
ATOM 719 N N . THR B 1 10 ? 0.44 -3.084 -6.84 1 94.81 10 THR B N 1
ATOM 720 C CA . THR B 1 10 ? 0.581 -3.656 -8.172 1 94.81 10 THR B CA 1
ATOM 721 C C . THR B 1 10 ? 1.622 -4.773 -8.18 1 94.81 10 THR B C 1
ATOM 723 O O . THR B 1 10 ? 2.744 -4.582 -7.703 1 94.81 10 THR B O 1
ATOM 726 N N . VAL B 1 11 ? 1.203 -5.895 -8.68 1 93.62 11 VAL B N 1
ATOM 727 C CA . VAL B 1 11 ? 2.098 -7.043 -8.797 1 93.62 11 VAL B CA 1
ATOM 728 C C . VAL B 1 11 ? 2.32 -7.379 -10.273 1 93.62 11 VAL B C 1
ATOM 730 O O . VAL B 1 11 ? 1.378 -7.738 -10.984 1 93.62 11 VAL B O 1
ATOM 733 N N . ASP B 1 12 ? 3.551 -7.223 -10.633 1 91.88 12 ASP B N 1
ATOM 734 C CA . ASP B 1 12 ? 3.934 -7.566 -12 1 91.88 12 ASP B CA 1
ATOM 735 C C . ASP B 1 12 ? 4.672 -8.898 -12.047 1 91.88 12 ASP B C 1
ATOM 737 O O . ASP B 1 12 ? 5.859 -8.969 -11.727 1 91.88 12 ASP B O 1
ATOM 741 N N . ALA B 1 13 ? 3.914 -9.961 -12.438 1 88.06 13 ALA B N 1
ATOM 742 C CA . ALA B 1 13 ? 4.504 -11.289 -12.453 1 88.06 13 ALA B CA 1
ATOM 743 C C . ALA B 1 13 ? 4.602 -11.836 -13.875 1 88.06 13 ALA B C 1
ATOM 745 O O . ALA B 1 13 ? 4.801 -13.039 -14.078 1 88.06 13 ALA B O 1
ATOM 746 N N . LYS B 1 14 ? 4.438 -11.023 -14.773 1 86.75 14 LYS B N 1
ATOM 747 C CA . LYS B 1 14 ? 4.531 -11.375 -16.188 1 86.75 14 LYS B CA 1
ATOM 748 C C . LYS B 1 14 ? 3.766 -12.664 -16.484 1 86.75 14 LYS B C 1
ATOM 750 O O . LYS B 1 14 ? 2.537 -12.695 -16.406 1 86.75 14 LYS B O 1
ATOM 755 N N . ASP B 1 15 ? 4.465 -13.789 -16.547 1 83.12 15 ASP B N 1
ATOM 756 C CA . ASP B 1 15 ? 3.842 -15.047 -16.938 1 83.12 15 ASP B CA 1
ATOM 757 C C . ASP B 1 15 ? 3.131 -15.703 -15.758 1 83.12 15 ASP B C 1
ATOM 759 O O . ASP B 1 15 ? 2.238 -16.531 -15.945 1 83.12 15 ASP B O 1
ATOM 763 N N . LYS B 1 16 ? 3.424 -15.289 -14.617 1 86.94 16 LYS B N 1
ATOM 764 C CA . LYS B 1 16 ? 2.863 -15.922 -13.43 1 86.94 16 LYS B CA 1
ATOM 765 C C . LYS B 1 16 ? 1.754 -15.062 -12.82 1 86.94 16 LYS B C 1
ATOM 767 O O . LYS B 1 16 ? 1.233 -15.375 -11.75 1 86.94 16 LYS B O 1
ATOM 772 N N . THR B 1 17 ? 1.417 -14.047 -13.555 1 88.44 17 THR B N 1
ATOM 773 C CA . THR B 1 17 ? 0.434 -13.102 -13.039 1 88.44 17 THR B CA 1
ATOM 774 C C . THR B 1 17 ? -0.897 -13.797 -12.766 1 88.44 17 THR B C 1
ATOM 776 O O . THR B 1 17 ? -1.484 -13.633 -11.695 1 88.44 17 THR B O 1
ATOM 779 N N . LYS B 1 18 ? -1.25 -14.562 -13.672 1 86.75 18 LYS B N 1
ATOM 780 C CA . LYS B 1 18 ? -2.535 -15.242 -13.555 1 86.75 18 LYS B CA 1
ATOM 781 C C . LYS B 1 18 ? -2.523 -16.25 -12.406 1 86.75 18 LYS B C 1
ATOM 783 O O . LYS B 1 18 ? -3.502 -16.359 -11.664 1 86.75 18 LYS B O 1
ATOM 788 N N . ALA B 1 19 ? -1.497 -16.922 -12.273 1 86.56 19 ALA B N 1
ATOM 789 C CA . ALA B 1 19 ? -1.367 -17.922 -11.203 1 86.56 19 ALA B CA 1
ATOM 790 C C . ALA B 1 19 ? -1.448 -17.25 -9.836 1 86.56 19 ALA B C 1
ATOM 792 O O . ALA B 1 19 ? -2.139 -17.75 -8.938 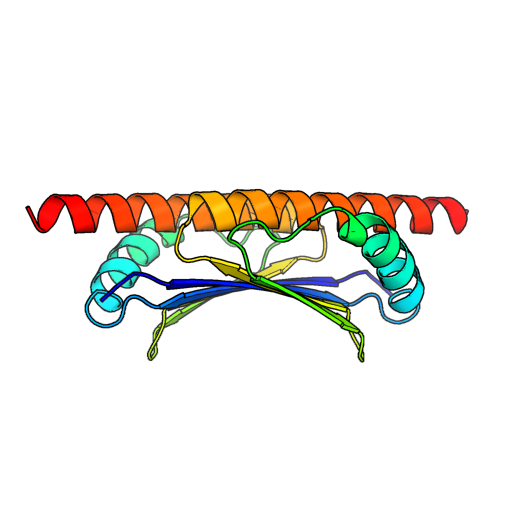1 86.56 19 ALA B O 1
ATOM 793 N N . ILE B 1 20 ? -0.743 -16.188 -9.758 1 86.62 20 ILE B N 1
ATOM 794 C CA . ILE B 1 20 ? -0.752 -15.461 -8.484 1 86.62 20 ILE B CA 1
ATOM 795 C C . ILE B 1 20 ? -2.154 -14.922 -8.211 1 86.62 20 ILE B C 1
ATOM 797 O O . ILE B 1 20 ? -2.662 -15.039 -7.094 1 86.62 20 ILE B O 1
ATOM 801 N N . PHE B 1 21 ? -2.744 -14.352 -9.219 1 88.25 21 PHE B N 1
ATOM 802 C CA . PHE B 1 21 ? -4.086 -13.797 -9.094 1 88.25 21 PHE B CA 1
ATOM 803 C C . PHE B 1 21 ? -5.074 -14.859 -8.633 1 88.25 21 PHE B C 1
ATOM 805 O O . PHE B 1 21 ? -5.859 -14.625 -7.711 1 88.25 21 PHE B O 1
ATOM 812 N N . ASP B 1 22 ? -4.996 -15.953 -9.273 1 86.19 22 ASP B N 1
ATOM 813 C CA . ASP B 1 22 ? -5.906 -17.047 -8.945 1 86.19 22 ASP B CA 1
ATOM 814 C C . ASP B 1 22 ? -5.719 -17.5 -7.496 1 86.19 22 ASP B C 1
ATOM 816 O O . ASP B 1 22 ? -6.695 -17.812 -6.809 1 86.19 22 ASP B O 1
ATOM 820 N N . SER B 1 23 ? -4.562 -17.5 -7.066 1 84.31 23 SER B N 1
ATOM 821 C CA . SER B 1 23 ? -4.238 -17.906 -5.703 1 84.31 23 SER B CA 1
ATOM 822 C C . SER B 1 23 ? -4.742 -16.875 -4.688 1 84.31 23 SER B C 1
ATOM 824 O O . SER B 1 23 ? -5.332 -17.25 -3.67 1 84.31 23 SER B O 1
ATOM 826 N N . VAL B 1 24 ? -4.527 -15.664 -4.961 1 82.19 24 VAL B N 1
ATOM 827 C CA . VAL B 1 24 ? -4.91 -14.586 -4.051 1 82.19 24 VAL B CA 1
ATOM 828 C C . VAL B 1 24 ? -6.43 -14.453 -4.027 1 82.19 24 VAL B C 1
ATOM 830 O O . VAL B 1 24 ? -7.023 -14.234 -2.967 1 82.19 24 VAL B O 1
ATOM 833 N N . ASN B 1 25 ? -7.016 -14.406 -5.156 1 79.69 25 ASN B N 1
ATOM 834 C CA . ASN B 1 25 ? -8.453 -14.227 -5.297 1 79.69 25 ASN B CA 1
ATOM 835 C C . ASN B 1 25 ? -9.234 -15.336 -4.594 1 79.69 25 ASN B C 1
ATOM 837 O O . ASN B 1 25 ? -10.344 -15.117 -4.113 1 79.69 25 ASN B O 1
ATOM 841 N N . THR B 1 26 ? -8.758 -16.391 -4.594 1 74.38 26 THR B N 1
ATOM 842 C CA . THR B 1 26 ? -9.391 -17.516 -3.912 1 74.38 26 THR B CA 1
ATOM 843 C C . THR B 1 26 ? -9.414 -17.297 -2.404 1 74.38 26 THR B C 1
ATOM 845 O O . THR B 1 26 ? -10.367 -17.672 -1.728 1 74.38 26 THR B O 1
ATOM 848 N N . ASP B 1 27 ? -8.398 -16.609 -1.882 1 63.34 27 ASP B N 1
ATOM 849 C CA . ASP B 1 27 ? -8.281 -16.328 -0.453 1 63.34 27 ASP B CA 1
ATOM 85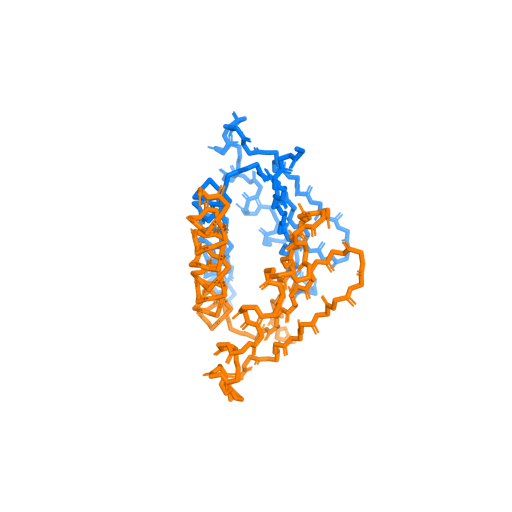0 C C . ASP B 1 27 ? -9.039 -15.062 -0.07 1 63.34 27 ASP B C 1
ATOM 852 O O . ASP B 1 27 ? -9.523 -14.938 1.055 1 63.34 27 ASP B O 1
ATOM 856 N N . ASN B 1 28 ? -9.031 -14.047 -0.946 1 62.56 28 ASN B N 1
ATOM 857 C CA . ASN B 1 28 ? -9.617 -12.742 -0.675 1 62.56 28 ASN B CA 1
ATOM 858 C C . ASN B 1 28 ? -11.117 -12.844 -0.403 1 62.56 28 ASN B C 1
ATOM 860 O O . ASN B 1 28 ? -11.719 -11.922 0.156 1 62.56 28 ASN B O 1
ATOM 864 N N . GLU B 1 29 ? -11.812 -13.875 -1.009 1 52.88 29 GLU B N 1
ATOM 865 C CA . GLU B 1 29 ? -13.195 -14.008 -0.564 1 52.88 29 GLU B CA 1
ATOM 866 C C . GLU B 1 29 ? -13.32 -13.758 0.937 1 52.88 29 GLU B C 1
ATOM 868 O O . GLU B 1 29 ? -14.391 -13.391 1.424 1 52.88 29 GLU B O 1
ATOM 873 N N . PHE B 1 30 ? -12.227 -13.812 1.521 1 46.91 30 PHE B N 1
ATOM 874 C CA . PHE B 1 30 ? -12.25 -13.812 2.979 1 46.91 30 PHE B CA 1
ATOM 875 C C . PHE B 1 30 ? -12.109 -12.391 3.518 1 46.91 30 PHE B C 1
ATOM 877 O O . PHE B 1 30 ? -12.141 -12.18 4.73 1 46.91 30 PHE B O 1
ATOM 884 N N . TYR B 1 31 ? -11.727 -11.516 2.803 1 50.75 31 TYR B N 1
ATOM 885 C CA . TYR B 1 31 ? -11.727 -10.18 3.398 1 50.75 31 TYR B CA 1
ATOM 886 C C . TYR B 1 31 ? -13.094 -9.516 3.252 1 50.75 31 TYR B C 1
ATOM 888 O O . TYR B 1 31 ? -13.375 -8.883 2.234 1 50.75 31 TYR B O 1
ATOM 896 N N . PRO B 1 32 ? -14.008 -10.125 3.846 1 48.09 32 PRO B N 1
ATOM 897 C CA . PRO B 1 32 ? -15.328 -9.492 3.828 1 48.09 32 PRO B CA 1
ATOM 898 C C . PRO B 1 32 ? -15.258 -7.965 3.877 1 48.09 32 PRO B C 1
ATOM 900 O O . PRO B 1 32 ? -14.195 -7.402 4.164 1 48.09 32 PRO B O 1
ATOM 903 N N . GLU B 1 33 ? -16.516 -7.281 3.807 1 48.09 33 GLU B N 1
ATOM 904 C CA . GLU B 1 33 ? -17.016 -5.91 3.756 1 48.09 33 GLU B CA 1
ATOM 905 C C . GLU B 1 33 ? -16.391 -5.051 4.852 1 48.09 33 GLU B C 1
ATOM 907 O O . GLU B 1 33 ? -16.984 -4.844 5.906 1 48.09 33 GLU B O 1
ATOM 912 N N . ASN B 1 34 ? -15.266 -5.375 5.402 1 51.62 34 ASN B N 1
ATOM 913 C CA . ASN B 1 34 ? -15.016 -4.367 6.43 1 51.62 34 ASN B CA 1
ATOM 914 C C . ASN B 1 34 ? -15.008 -2.959 5.844 1 51.62 34 ASN B C 1
ATOM 916 O O . ASN B 1 34 ? -14.938 -2.789 4.625 1 51.62 34 ASN B O 1
ATOM 920 N N . PRO B 1 35 ? -15.172 -2.039 6.723 1 59.34 35 PRO B N 1
ATOM 921 C CA . PRO B 1 35 ? -15.305 -0.626 6.359 1 59.34 35 PRO B CA 1
ATOM 922 C C . PRO B 1 35 ? -14.305 -0.188 5.297 1 59.34 35 PRO B C 1
ATOM 924 O O . PRO B 1 35 ? -14.305 0.974 4.883 1 59.34 35 PRO B O 1
ATOM 927 N N . VAL B 1 36 ? -13.508 -1.242 4.723 1 64.5 36 VAL B N 1
ATOM 928 C CA . VAL B 1 36 ? -12.523 -0.858 3.721 1 64.5 36 VAL B CA 1
ATOM 929 C C . VAL B 1 36 ? -12.953 -1.38 2.35 1 64.5 36 VAL B C 1
ATOM 931 O O . VAL B 1 36 ? -13.336 -2.543 2.215 1 64.5 36 VAL B O 1
ATOM 934 N N . LYS B 1 37 ? -13.211 -0.49 1.438 1 78.69 37 LYS B N 1
ATOM 935 C CA . LYS B 1 37 ? -13.508 -0.832 0.051 1 78.69 37 LYS B CA 1
ATOM 936 C C . LYS B 1 37 ? -12.281 -1.396 -0.654 1 78.69 37 LYS B C 1
ATOM 938 O O . LYS B 1 37 ? -11.289 -0.687 -0.849 1 78.69 37 LYS B O 1
ATOM 943 N N . THR B 1 38 ? -12.219 -2.748 -0.867 1 83.5 38 THR B N 1
ATOM 944 C CA . THR B 1 38 ? -11.094 -3.395 -1.537 1 83.5 38 THR B CA 1
ATOM 945 C C . THR B 1 38 ? -11.492 -3.848 -2.939 1 83.5 38 THR B C 1
ATOM 947 O O . THR B 1 38 ? -12.547 -4.457 -3.127 1 83.5 38 THR B O 1
ATOM 950 N N . LYS B 1 39 ? -10.727 -3.439 -3.945 1 85.69 39 LYS B N 1
ATOM 951 C CA . LYS B 1 39 ? -10.945 -3.846 -5.332 1 85.69 39 LYS B CA 1
ATOM 952 C C . LYS B 1 39 ? -9.711 -4.543 -5.898 1 85.69 39 LYS B C 1
ATOM 954 O O . LYS B 1 39 ? -8.594 -4.039 -5.777 1 85.69 39 LYS B O 1
ATOM 959 N N . ILE B 1 40 ? -9.945 -5.727 -6.547 1 87.31 40 ILE B N 1
ATOM 960 C CA . ILE B 1 40 ? -8.852 -6.457 -7.18 1 87.31 40 ILE B CA 1
ATOM 961 C C . ILE B 1 40 ? -9.078 -6.523 -8.688 1 87.31 40 ILE B C 1
ATOM 963 O O . ILE B 1 40 ? -10.164 -6.887 -9.141 1 87.31 40 ILE B O 1
ATOM 967 N N . LYS B 1 41 ? -8.109 -6.129 -9.352 1 88.69 41 LYS B N 1
ATOM 968 C CA . LYS B 1 41 ? -8.211 -6.156 -10.812 1 88.69 41 LYS B CA 1
ATOM 969 C C . LYS B 1 41 ? -7.043 -6.914 -11.43 1 88.69 41 LYS B C 1
ATOM 971 O O . LYS B 1 41 ? -5.91 -6.816 -10.953 1 88.69 41 LYS B O 1
ATOM 976 N N . LEU B 1 42 ? -7.453 -7.707 -12.438 1 89.62 42 LEU B N 1
ATOM 977 C CA . LEU B 1 42 ? -6.441 -8.43 -13.195 1 89.62 42 LEU B CA 1
ATOM 978 C C . LEU B 1 42 ? -6.434 -7.98 -14.656 1 89.62 42 LEU B C 1
ATOM 980 O O . LEU B 1 42 ? -7.445 -8.094 -15.352 1 89.62 42 LEU B O 1
ATOM 984 N N . ASP B 1 43 ? -5.527 -7.375 -15.047 1 85.38 43 ASP B N 1
ATOM 985 C CA . ASP B 1 43 ? -5.328 -7.059 -16.453 1 85.38 43 ASP B CA 1
ATOM 986 C C . ASP B 1 43 ? -3.953 -7.523 -16.938 1 85.38 43 ASP B C 1
ATOM 988 O O . ASP B 1 43 ? -3.689 -8.727 -17 1 85.38 43 ASP B O 1
ATOM 992 N N . LYS B 1 44 ? -2.9 -6.703 -17.078 1 86.12 44 LYS B N 1
ATOM 993 C CA . LYS B 1 44 ? -1.509 -7.059 -17.344 1 86.12 44 LYS B CA 1
ATOM 994 C C . LYS B 1 44 ? -0.76 -7.348 -16.031 1 86.12 44 LYS B C 1
ATOM 996 O O . LYS B 1 44 ? 0.178 -8.148 -16.0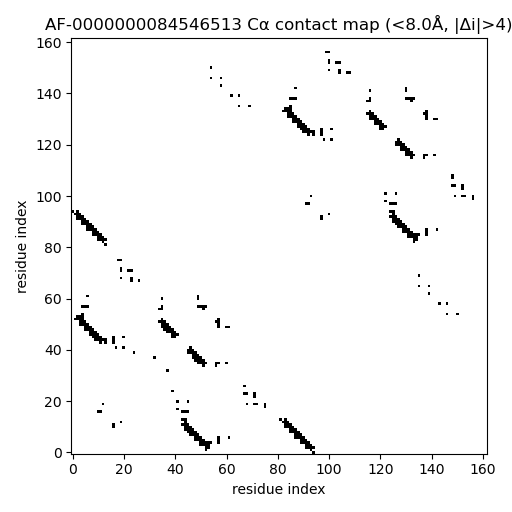16 1 86.12 44 LYS B O 1
ATOM 1001 N N . LYS B 1 45 ? -1.25 -6.746 -15.047 1 93.62 45 LYS B N 1
ATOM 1002 C CA . LYS B 1 45 ? -0.733 -6.918 -13.695 1 93.62 45 LYS B CA 1
ATOM 1003 C C . LYS B 1 45 ? -1.87 -7.031 -12.68 1 93.62 45 LYS B C 1
ATOM 1005 O O . LYS B 1 45 ? -3.027 -6.758 -13.008 1 93.62 45 LYS B O 1
ATOM 1010 N N . ILE B 1 46 ? -1.477 -7.555 -11.625 1 92.94 46 ILE B N 1
ATOM 1011 C CA . ILE B 1 46 ? -2.447 -7.605 -10.539 1 92.94 46 ILE B CA 1
ATOM 1012 C C . ILE B 1 46 ? -2.479 -6.262 -9.812 1 92.94 46 ILE B C 1
ATOM 1014 O O . ILE B 1 46 ? -1.443 -5.77 -9.359 1 92.94 46 ILE B O 1
ATOM 1018 N N . ILE B 1 47 ? -3.646 -5.664 -9.805 1 93.62 47 ILE B N 1
ATOM 1019 C CA . ILE B 1 47 ? -3.805 -4.387 -9.117 1 93.62 47 ILE B CA 1
ATOM 1020 C C . ILE B 1 47 ? -4.828 -4.531 -7.992 1 93.62 47 ILE B C 1
ATOM 1022 O O . ILE B 1 47 ? -5.973 -4.926 -8.234 1 93.62 47 ILE B O 1
ATOM 1026 N N . ILE B 1 48 ? -4.406 -4.215 -6.84 1 91.44 48 ILE B N 1
ATOM 1027 C CA . ILE B 1 48 ? -5.289 -4.254 -5.676 1 91.44 48 ILE B CA 1
ATOM 1028 C C . ILE B 1 48 ? -5.434 -2.854 -5.09 1 91.44 48 ILE B C 1
ATOM 1030 O O . ILE B 1 48 ? -4.441 -2.227 -4.711 1 91.44 48 ILE B O 1
ATOM 1034 N N . SER B 1 49 ? -6.645 -2.445 -5.039 1 92 49 SER B N 1
ATOM 1035 C CA . SER B 1 49 ? -6.922 -1.113 -4.516 1 92 49 SER B CA 1
ATOM 1036 C C . SER B 1 49 ? -7.719 -1.186 -3.215 1 92 49 SER B C 1
ATOM 1038 O O . SER B 1 49 ? -8.734 -1.886 -3.139 1 92 49 SER B O 1
ATOM 1040 N N . VAL B 1 50 ? -7.234 -0.438 -2.264 1 90.38 50 VAL B N 1
ATOM 1041 C CA . VAL B 1 50 ? -7.891 -0.384 -0.96 1 90.38 50 VAL B CA 1
ATOM 1042 C C . VAL B 1 50 ? -8.125 1.07 -0.562 1 90.38 50 VAL B C 1
ATOM 1044 O O . VAL B 1 50 ? -7.273 1.932 -0.791 1 90.38 50 VAL B O 1
ATOM 1047 N N . GLU B 1 51 ? -9.297 1.293 -0.017 1 91.31 51 GLU B N 1
ATOM 1048 C CA . GLU B 1 51 ? -9.633 2.639 0.442 1 91.31 51 GLU B CA 1
ATOM 1049 C C . GLU B 1 51 ? -10.242 2.607 1.84 1 91.31 51 GLU B C 1
ATOM 1051 O O . GLU B 1 51 ? -10.969 1.672 2.186 1 91.31 51 GLU B O 1
ATOM 1056 N N . SER B 1 52 ? -9.852 3.566 2.615 1 90.88 52 SER B N 1
ATOM 1057 C CA . SER B 1 52 ? -10.375 3.67 3.973 1 90.88 52 SER B CA 1
ATOM 1058 C C . SER B 1 52 ? -10.375 5.117 4.453 1 90.88 52 SER B C 1
ATOM 1060 O O . SER B 1 52 ? -9.539 5.922 4.031 1 90.88 52 SER B O 1
ATOM 1062 N N . GLU B 1 53 ? -11.281 5.398 5.324 1 89 53 GLU B N 1
ATOM 1063 C CA . GLU B 1 53 ? -11.289 6.707 5.969 1 89 53 GLU B CA 1
ATOM 1064 C C . GLU B 1 53 ? -10.438 6.699 7.238 1 89 53 GLU B C 1
ATOM 1066 O O . GLU B 1 53 ? -10.227 7.742 7.855 1 89 53 GLU B O 1
ATOM 1071 N N . HIS B 1 54 ? -9.961 5.523 7.578 1 88.69 54 HIS B N 1
ATOM 1072 C CA . HIS B 1 54 ? -9.156 5.344 8.781 1 88.69 54 HIS B CA 1
ATOM 1073 C C . HIS B 1 54 ? -7.828 4.66 8.453 1 88.69 54 HIS B C 1
ATOM 1075 O O . HIS B 1 54 ? -7.816 3.574 7.867 1 88.69 54 HIS B O 1
ATOM 1081 N N . LEU B 1 55 ? -6.816 5.285 8.914 1 90.19 55 LEU B N 1
ATOM 1082 C CA . LEU B 1 55 ? -5.473 4.816 8.594 1 90.19 55 LEU B CA 1
ATOM 1083 C C . LEU B 1 55 ? -5.227 3.432 9.18 1 90.19 55 LEU B C 1
ATOM 1085 O O . LEU B 1 55 ? -4.664 2.561 8.516 1 90.19 55 LEU B O 1
ATOM 1089 N N . PRO B 1 56 ? -5.754 3.15 10.422 1 90.31 56 PRO B N 1
ATOM 1090 C CA . PRO B 1 56 ? -5.531 1.816 10.984 1 90.31 56 PRO B CA 1
ATOM 1091 C C . PRO B 1 56 ? -6.207 0.715 10.172 1 90.31 56 PRO B C 1
ATOM 1093 O O . PRO B 1 56 ? -5.684 -0.397 10.078 1 90.31 56 PRO B O 1
ATOM 1096 N N . HIS B 1 57 ? -7.336 1.109 9.617 1 90.12 57 HIS B N 1
ATOM 1097 C CA . HIS B 1 57 ? -8.047 0.138 8.789 1 90.12 57 HIS B CA 1
ATOM 1098 C C . HIS B 1 57 ? -7.301 -0.126 7.484 1 90.12 57 HIS B C 1
ATOM 1100 O O . HIS B 1 57 ? -7.199 -1.273 7.047 1 90.12 57 HIS B O 1
ATOM 1106 N N . LEU B 1 58 ? -6.773 0.925 6.918 1 91 58 LEU B N 1
ATOM 1107 C CA . LEU B 1 58 ? -5.992 0.783 5.691 1 91 58 LEU B CA 1
ATOM 1108 C C . LEU B 1 58 ? -4.75 -0.069 5.934 1 91 58 LEU B C 1
ATOM 1110 O O . LEU B 1 58 ? -4.461 -0.986 5.164 1 91 58 LEU B O 1
ATOM 1114 N N . ARG B 1 59 ? -4.102 0.225 7 1 90.75 59 ARG B N 1
ATOM 1115 C CA . ARG B 1 59 ? -2.887 -0.503 7.355 1 90.75 59 ARG B CA 1
ATOM 1116 C C . ARG B 1 59 ? -3.174 -1.989 7.543 1 90.75 59 ARG B C 1
ATOM 1118 O O . ARG B 1 59 ? -2.449 -2.838 7.02 1 90.75 59 ARG B O 1
ATOM 1125 N N . ALA B 1 60 ? -4.195 -2.299 8.281 1 90.88 60 ALA B N 1
ATOM 1126 C CA . ALA B 1 60 ? -4.57 -3.684 8.547 1 90.88 60 ALA B CA 1
ATOM 1127 C C . ALA B 1 60 ? -4.867 -4.434 7.254 1 90.88 60 ALA B C 1
ATOM 1129 O O . ALA B 1 60 ? -4.398 -5.559 7.059 1 90.88 60 ALA B O 1
ATOM 1130 N N . ASN B 1 61 ? -5.605 -3.752 6.445 1 88.31 61 ASN B N 1
ATOM 1131 C CA . ASN B 1 61 ? -5.988 -4.371 5.184 1 88.31 61 ASN B CA 1
ATOM 1132 C C . ASN B 1 61 ? -4.781 -4.586 4.273 1 88.31 61 ASN B C 1
ATOM 1134 O O . ASN B 1 61 ? -4.648 -5.641 3.652 1 88.31 61 ASN B O 1
ATOM 1138 N N . LEU B 1 62 ? -3.91 -3.629 4.234 1 90.25 62 LEU B N 1
ATOM 1139 C CA . LEU B 1 62 ? -2.715 -3.727 3.404 1 90.25 62 LEU B CA 1
ATOM 1140 C C . LEU B 1 62 ? -1.826 -4.879 3.865 1 90.25 62 LEU B C 1
ATOM 1142 O O . LEU B 1 62 ? -1.34 -5.66 3.043 1 90.25 62 LEU B O 1
ATOM 1146 N N . ASN B 1 63 ? -1.675 -4.969 5.07 1 90.81 63 ASN B N 1
ATOM 1147 C CA . ASN B 1 63 ? -0.846 -6.043 5.609 1 90.81 63 ASN B CA 1
ATOM 1148 C C . ASN B 1 63 ? -1.438 -7.418 5.305 1 90.81 63 ASN B C 1
ATOM 1150 O O . ASN B 1 63 ? -0.709 -8.352 4.957 1 90.81 63 ASN B O 1
ATOM 1154 N N . SER B 1 64 ? -2.693 -7.457 5.426 1 89.31 64 SER B N 1
ATOM 1155 C CA . SER B 1 64 ? -3.375 -8.703 5.094 1 89.31 64 SER B CA 1
ATOM 1156 C C . SER B 1 64 ? -3.195 -9.055 3.619 1 89.31 64 SER B C 1
ATOM 1158 O O . SER B 1 64 ? -2.877 -10.195 3.281 1 89.31 64 SER B O 1
ATOM 1160 N N . THR B 1 65 ? -3.371 -8.07 2.834 1 89.44 65 THR B N 1
ATOM 1161 C CA . THR B 1 65 ? -3.262 -8.258 1.392 1 89.44 65 THR B CA 1
ATOM 1162 C C . THR B 1 65 ? -1.846 -8.688 1.008 1 89.44 65 THR B C 1
ATOM 1164 O O . THR B 1 65 ? -1.663 -9.625 0.229 1 89.44 65 THR B O 1
ATOM 1167 N N . LEU B 1 66 ? -0.864 -8.07 1.577 1 90.75 66 LEU B N 1
ATOM 1168 C CA . LEU B 1 66 ? 0.529 -8.383 1.282 1 90.75 66 LEU B CA 1
ATOM 1169 C C . LEU B 1 66 ? 0.875 -9.797 1.739 1 90.75 66 LEU B C 1
ATOM 1171 O O . LEU B 1 66 ? 1.669 -10.484 1.095 1 90.75 66 LEU B O 1
ATOM 1175 N N . ARG B 1 67 ? 0.287 -10.133 2.83 1 91.56 67 ARG B N 1
ATOM 1176 C CA . ARG B 1 67 ? 0.496 -11.492 3.314 1 91.56 67 ARG B CA 1
ATOM 1177 C C . ARG B 1 67 ? -0.046 -12.516 2.324 1 91.56 67 ARG B C 1
ATOM 1179 O O . ARG B 1 67 ? 0.616 -13.516 2.029 1 91.56 67 ARG B O 1
ATOM 1186 N N . LEU B 1 68 ? -1.167 -12.203 1.778 1 88.69 68 LEU B N 1
ATOM 1187 C CA . LEU B 1 68 ? -1.78 -13.102 0.807 1 88.69 68 LEU B CA 1
ATOM 1188 C C . LEU B 1 68 ? -0.926 -13.203 -0.452 1 88.69 68 LEU B C 1
ATOM 1190 O O . LEU B 1 68 ? -0.71 -14.297 -0.972 1 88.69 68 LEU B O 1
ATOM 1194 N N . ILE B 1 69 ? -0.461 -12.164 -0.883 1 90.56 69 ILE B N 1
ATOM 1195 C CA . ILE B 1 69 ? 0.383 -12.141 -2.072 1 90.56 69 ILE B CA 1
ATOM 1196 C C . ILE B 1 69 ? 1.658 -12.945 -1.818 1 90.56 69 ILE B C 1
ATOM 1198 O O . ILE B 1 69 ? 2.104 -13.703 -2.682 1 90.56 69 ILE B O 1
ATOM 1202 N N . GLN B 1 70 ? 2.197 -12.719 -0.657 1 91.06 70 GLN B N 1
ATOM 1203 C CA . GLN B 1 70 ? 3.426 -13.414 -0.291 1 91.06 70 GLN B CA 1
ATOM 1204 C C . GLN B 1 70 ? 3.221 -14.922 -0.28 1 91.06 70 GLN B C 1
ATOM 1206 O O . GLN B 1 70 ? 4.039 -15.672 -0.824 1 91.06 70 GLN B O 1
ATOM 1211 N N . VAL B 1 71 ? 2.195 -15.359 0.295 1 90.12 71 VAL B N 1
ATOM 1212 C CA . VAL B 1 71 ? 1.882 -16.781 0.389 1 90.12 71 VAL B CA 1
ATOM 1213 C C . VAL B 1 71 ? 1.658 -17.359 -1.008 1 90.12 71 VAL B C 1
ATOM 1215 O O . VAL B 1 71 ? 2.139 -18.438 -1.321 1 90.12 71 VAL B O 1
ATOM 1218 N N . SER B 1 72 ? 0.933 -16.609 -1.763 1 88.56 72 SER B N 1
ATOM 1219 C CA . SER B 1 72 ? 0.657 -17.031 -3.129 1 88.56 72 SER B CA 1
ATOM 1220 C C . SER B 1 72 ? 1.943 -17.156 -3.939 1 88.56 72 SER B C 1
ATOM 1222 O O . SER B 1 72 ? 2.145 -18.156 -4.648 1 88.56 72 SER B O 1
ATOM 1224 N N . ASN B 1 73 ? 2.725 -16.203 -3.807 1 87.44 73 ASN B N 1
ATOM 1225 C CA . ASN B 1 73 ? 4 -16.203 -4.512 1 87.44 73 ASN B CA 1
ATOM 1226 C C . ASN B 1 73 ? 4.879 -17.375 -4.066 1 87.44 73 ASN B C 1
ATOM 1228 O O . ASN B 1 73 ? 5.484 -18.047 -4.902 1 87.44 73 ASN B O 1
ATOM 1232 N N . ASP B 1 74 ? 4.941 -17.609 -2.775 1 87.81 74 ASP B N 1
ATOM 1233 C CA . ASP B 1 74 ? 5.738 -18.703 -2.229 1 87.81 74 ASP B CA 1
ATOM 1234 C C . ASP B 1 74 ? 5.219 -20.062 -2.717 1 87.81 74 ASP B C 1
ATOM 1236 O O . ASP B 1 74 ? 6.008 -20.969 -2.994 1 87.81 74 ASP B O 1
ATOM 1240 N N . SER B 1 75 ? 3.93 -20.125 -2.773 1 86.69 75 SER B N 1
ATOM 1241 C CA . SER B 1 75 ? 3.305 -21.375 -3.225 1 86.69 75 SER B CA 1
ATOM 1242 C C . SER B 1 75 ? 3.631 -21.656 -4.688 1 86.69 75 SER B C 1
ATOM 1244 O O . SER B 1 75 ? 3.908 -22.797 -5.055 1 86.69 75 SER B O 1
ATOM 1246 N N . ILE B 1 76 ? 3.648 -20.672 -5.484 1 83 76 ILE B N 1
ATOM 1247 C CA . ILE B 1 76 ? 3.893 -20.812 -6.914 1 83 76 ILE B CA 1
ATOM 1248 C C . ILE B 1 76 ? 5.363 -21.141 -7.156 1 83 76 ILE B C 1
ATOM 1250 O O . ILE B 1 76 ? 5.688 -21.984 -8 1 83 76 ILE B O 1
ATOM 1254 N N . GLU B 1 77 ? 6.203 -20.516 -6.449 1 81.62 77 GLU B N 1
ATOM 1255 C CA . GLU B 1 77 ? 7.637 -20.75 -6.586 1 81.62 77 GLU B CA 1
ATOM 1256 C C . GLU B 1 77 ? 8.008 -22.156 -6.141 1 81.62 77 GLU B C 1
ATOM 1258 O O . GLU B 1 77 ? 8.969 -22.75 -6.652 1 81.62 77 GLU B O 1
ATOM 1263 N N . SER B 1 78 ? 7.266 -22.578 -5.227 1 81.81 78 SER B N 1
ATOM 1264 C CA . SER B 1 78 ? 7.539 -23.922 -4.715 1 81.81 78 SER B CA 1
ATOM 1265 C C . SER B 1 78 ? 7.066 -25 -5.688 1 81.81 78 SER B C 1
ATOM 1267 O O . SER B 1 78 ? 7.574 -26.125 -5.676 1 81.81 78 SER B O 1
ATOM 1269 N N . VAL B 1 79 ? 5.992 -24.688 -6.391 1 67.69 79 VAL B N 1
ATOM 1270 C CA . VAL B 1 79 ? 5.484 -25.656 -7.348 1 67.69 79 VAL B CA 1
ATOM 1271 C C . VAL B 1 79 ? 6.406 -25.719 -8.562 1 67.69 79 VAL B C 1
ATOM 1273 O O . VAL B 1 79 ? 6.504 -26.75 -9.234 1 67.69 79 VAL B O 1
ATOM 1276 N N . LYS B 1 80 ? 7.059 -24.547 -9.023 1 60.78 80 LYS B N 1
ATOM 1277 C CA . LYS B 1 80 ? 8.008 -24.609 -10.133 1 60.78 80 LYS B CA 1
ATOM 1278 C C . LYS B 1 80 ? 9.234 -25.422 -9.758 1 60.78 80 LYS B C 1
ATOM 1280 O O . LYS B 1 80 ? 10.172 -25.547 -10.555 1 60.78 80 LYS B O 1
ATOM 1285 N N . ILE B 1 81 ? 9.359 -25.969 -8.609 1 44.78 81 ILE B N 1
ATOM 1286 C CA . ILE B 1 81 ? 10.406 -26.969 -8.469 1 44.78 81 ILE B CA 1
ATOM 1287 C C . ILE B 1 81 ? 9.898 -28.312 -8.984 1 44.78 81 ILE B C 1
ATOM 1289 O O . ILE B 1 81 ? 8.719 -28.656 -8.82 1 44.78 81 ILE B O 1
#

Foldseek 3Di:
DADKDKDKDKAQPQVCQVQLCVQLVVVCVPPPVDQKDWDWDDDNIIMIMIIHSDPVVVVVVVVVSVVSSVVSVVVVVVVVD/DADKDKDKDKAQPQVCQVQLCVQLVVVCVPVPDDQKDWDWDDDNIIMIMIIHSDPVVVVVVVVVSVVSSVVSVVVVVVVVD

InterPro domains:
  IPR015419 CTAG/Pcc1 family [PF09341] (5-77)

Nearest PDB structures (foldseek):
  7a67-assembly1_A  TM=8.773E-01  e=2.693E-06  Pyrococcus abyssi GE5
  5jmv-assembly1_D  TM=8.184E-01  e=1.708E-05  Pyrococcus furiosus DSM 3638
  3eno-assembly2_E  TM=8.181E-01  e=8.819E-05  Pyrococcus furiosus
  1yz7-assembly1_A  TM=6.721E-01  e=4.455E-02  Pyrococcus abyssi
  1yz6-assembly1_A  TM=5.891E-01  e=7.191E-02  Pyrococcus abyssi

Secondary structure (DSSP, 8-state):
---EEEEEEEEE-GGGHHHHHHHHHHHHTTS---SSEEEEEESSSEEEEEEESSHHHHHHHHHHHHHHHHHHHHHHHHHT-/---EEEEEEEEE-GGGHHHHHHHHHHHHTTS---SSEEEEEESSSEEEEEEESSHHHHHHHHHHHHHHHHHHHHHHHHHT-

Radius of gyration: 16.22 Å; Cα contacts (8 Å, |Δi|>4): 248; chains: 2; bounding box: 35×49×36 Å

Solvent-accessible surface area (backbone atoms only — not comparable to full-atom values): 8717 Å² total; per-r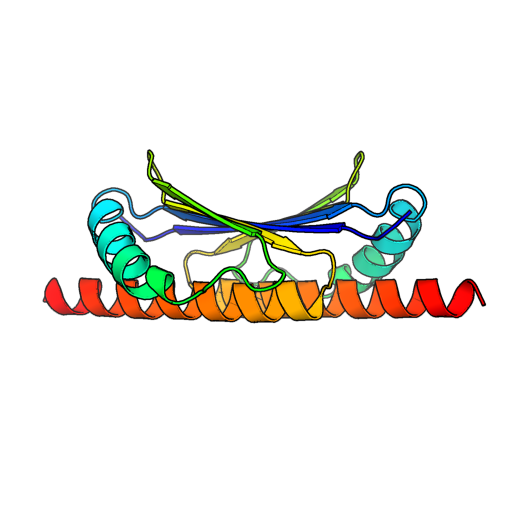esidue (Å²): 137,77,54,35,38,34,37,36,38,36,38,40,34,68,90,46,27,63,61,38,47,54,48,32,57,69,58,48,73,65,64,59,86,47,94,43,58,73,46,78,44,80,76,82,35,38,36,37,36,38,34,19,70,40,69,70,60,42,51,54,50,49,52,51,51,51,48,40,48,50,51,27,48,54,52,52,60,57,60,75,98,137,78,52,35,39,36,37,36,39,36,38,39,34,69,88,46,27,63,59,36,47,55,49,33,56,67,57,47,73,62,64,59,88,47,94,44,57,72,46,78,42,79,74,82,35,38,36,36,35,40,34,21,72,41,68,70,58,42,50,54,50,49,54,51,52,51,49,41,49,49,52,27,48,54,52,52,58,58,59,76,99

pLDDT: mean 82.5, std 13.57, range [44.53, 94.88]

Sequence (162 aa):
MMLKFSAKITVDAKDKTKAIFDSVNTDNEFYPENPVKTKIKLDKKIIISVESEHLPHLRANLNSTLRLIQVSNDSIESVKIMMLKFSAKITVDAKDKTKAIFDSVNTDNEFYPENPVKTKIKLDKKIIISVESEHLPHLRANLNSTLRLIQVSNDSIESVKI

Organism: NCBI:txid1582439